Protein AF-A0A535LR82-F1 (afdb_monomer_lite)

Structure (mmCIF, N/CA/C/O backbone):
data_AF-A0A535LR82-F1
#
_entry.id   AF-A0A535LR82-F1
#
loop_
_atom_site.group_PDB
_atom_site.id
_atom_site.type_symbol
_atom_site.label_atom_id
_atom_site.label_alt_id
_atom_site.label_comp_id
_atom_site.label_asym_id
_atom_site.label_entity_id
_atom_site.label_seq_id
_atom_site.pdbx_PDB_ins_code
_atom_site.Cartn_x
_atom_site.Cartn_y
_atom_site.Cartn_z
_atom_site.occupancy
_atom_site.B_iso_or_equiv
_atom_site.auth_seq_id
_atom_site.auth_comp_id
_atom_site.auth_asym_id
_atom_site.auth_atom_id
_atom_site.pdbx_PDB_model_num
ATOM 1 N N . MET A 1 1 ? 48.770 -50.095 34.727 1.00 39.38 1 MET A N 1
ATOM 2 C CA . MET A 1 1 ? 49.354 -51.412 34.395 1.00 39.38 1 MET A CA 1
ATOM 3 C C . MET A 1 1 ? 48.788 -51.823 33.037 1.00 39.38 1 MET A C 1
ATOM 5 O O . MET A 1 1 ? 47.651 -52.249 32.987 1.00 39.38 1 MET A O 1
ATOM 9 N N . THR A 1 2 ? 49.323 -51.389 31.893 1.00 41.72 2 THR A N 1
ATOM 10 C CA . THR A 1 2 ? 50.518 -51.920 31.195 1.00 41.72 2 THR A CA 1
ATOM 11 C C . THR A 1 2 ? 50.613 -53.447 31.187 1.00 41.72 2 THR A C 1
ATOM 13 O O . THR A 1 2 ? 51.063 -54.013 32.176 1.00 41.72 2 THR A O 1
ATOM 16 N N . SER A 1 3 ? 50.258 -54.069 30.055 1.00 36.56 3 SER A N 1
ATOM 17 C CA . SER A 1 3 ? 50.891 -55.269 29.458 1.00 36.56 3 SER A CA 1
ATOM 18 C C . SER A 1 3 ? 50.207 -55.516 28.096 1.00 36.56 3 SER A C 1
ATOM 20 O O . SER A 1 3 ? 49.007 -55.753 28.079 1.00 36.56 3 SER A O 1
ATOM 22 N N . ARG A 1 4 ? 50.775 -55.170 26.926 1.00 44.19 4 ARG A N 1
ATOM 23 C CA . ARG A 1 4 ? 51.790 -55.884 26.102 1.00 44.19 4 ARG A CA 1
ATOM 24 C C . ARG A 1 4 ? 51.420 -57.378 25.905 1.00 44.19 4 ARG A C 1
ATOM 26 O O . ARG A 1 4 ? 51.110 -58.035 26.887 1.00 44.19 4 ARG A O 1
ATOM 33 N N . PHE A 1 5 ? 51.450 -57.981 24.708 1.00 38.16 5 PHE A N 1
ATOM 34 C CA . PHE A 1 5 ? 52.600 -58.058 23.795 1.00 38.16 5 PHE A CA 1
ATOM 35 C C . PHE A 1 5 ? 52.289 -58.910 22.526 1.00 38.16 5 PHE A C 1
ATOM 37 O O . PHE A 1 5 ? 51.466 -59.814 22.603 1.00 38.16 5 PHE A O 1
ATOM 44 N N . ILE A 1 6 ? 53.096 -58.690 21.468 1.00 43.31 6 ILE A N 1
ATOM 45 C CA . ILE A 1 6 ? 53.500 -59.612 20.368 1.00 43.31 6 ILE A CA 1
ATOM 46 C C . ILE A 1 6 ? 52.433 -59.844 19.277 1.00 43.31 6 ILE A C 1
ATOM 48 O O . ILE A 1 6 ? 51.323 -60.246 19.567 1.00 43.31 6 ILE A O 1
ATOM 52 N N . GLY A 1 7 ? 52.674 -59.648 17.982 1.00 31.48 7 GLY A N 1
ATOM 53 C CA . GLY A 1 7 ? 53.914 -59.509 17.219 1.00 31.48 7 GLY A CA 1
ATOM 54 C C . GLY A 1 7 ? 53.747 -60.306 15.921 1.00 31.48 7 GLY A C 1
ATOM 55 O O . GLY A 1 7 ? 53.428 -61.488 15.968 1.00 31.48 7 GLY A O 1
ATOM 56 N N . GLY A 1 8 ? 53.926 -59.658 14.772 1.00 35.44 8 GLY A N 1
ATOM 57 C CA . GLY A 1 8 ? 53.762 -60.282 13.459 1.00 35.44 8 GLY A CA 1
ATOM 58 C C . GLY A 1 8 ? 54.263 -59.362 12.355 1.00 35.44 8 GLY A C 1
ATOM 59 O O . GLY A 1 8 ? 53.481 -58.700 11.684 1.00 35.44 8 GLY A O 1
ATOM 60 N N . THR A 1 9 ? 55.585 -59.271 12.236 1.00 46.94 9 THR A N 1
ATOM 61 C CA . THR A 1 9 ? 56.302 -58.660 11.109 1.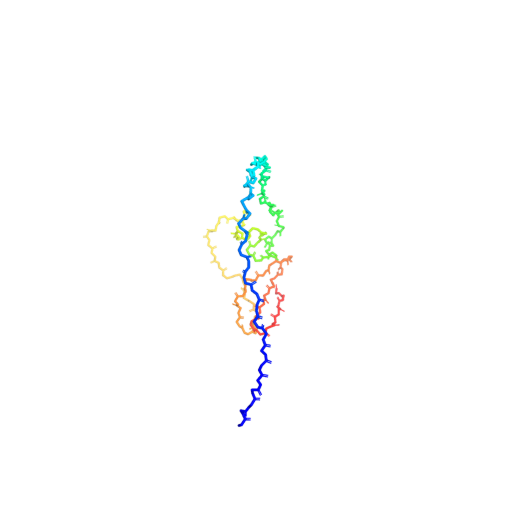00 46.94 9 THR A CA 1
ATOM 62 C C . THR A 1 9 ? 56.250 -59.594 9.898 1.00 46.94 9 THR A C 1
ATOM 64 O O . THR A 1 9 ? 56.229 -60.804 10.104 1.00 46.94 9 THR A O 1
ATOM 67 N N . LEU A 1 10 ? 56.310 -59.015 8.688 1.00 40.28 10 LEU A N 1
ATOM 68 C CA . LEU A 1 10 ? 56.802 -59.518 7.381 1.00 40.28 10 LEU A CA 1
ATOM 69 C C . LEU A 1 10 ? 55.827 -59.028 6.292 1.00 40.28 10 LEU A C 1
ATOM 71 O O . LEU A 1 10 ? 54.624 -59.134 6.465 1.00 40.28 10 LEU A O 1
ATOM 75 N N . LEU A 1 11 ? 56.204 -58.491 5.137 1.00 37.34 11 LEU A N 1
ATOM 76 C CA . LEU A 1 11 ? 57.478 -58.219 4.481 1.00 37.34 11 LEU A CA 1
ATOM 77 C C . LEU A 1 11 ? 57.094 -57.331 3.278 1.00 37.34 11 LEU A C 1
ATOM 79 O O . LEU A 1 11 ? 56.157 -57.665 2.553 1.00 37.34 11 LEU A O 1
ATOM 83 N N . SER A 1 12 ? 57.771 -56.203 3.069 1.00 47.66 12 SER A N 1
ATOM 84 C CA . SER A 1 12 ? 57.563 -55.370 1.880 1.00 47.66 12 SER A CA 1
ATOM 85 C C . SER A 1 12 ? 58.043 -56.098 0.625 1.00 47.66 12 SER A C 1
ATOM 87 O O . SER A 1 12 ? 59.195 -56.521 0.565 1.00 47.66 12 SER A O 1
ATOM 89 N N . VAL A 1 13 ? 57.202 -56.156 -0.408 1.00 43.97 13 VAL A N 1
ATOM 90 C CA . VAL A 1 13 ? 57.641 -56.335 -1.797 1.00 43.97 13 VAL A CA 1
ATOM 91 C C . VAL A 1 13 ? 57.126 -55.137 -2.581 1.00 43.97 13 VAL A C 1
ATOM 93 O O . VAL A 1 13 ? 55.933 -54.999 -2.835 1.00 43.97 13 VAL A O 1
ATOM 96 N N . ALA A 1 14 ? 58.049 -54.242 -2.922 1.00 49.84 14 ALA A N 1
ATOM 97 C CA . ALA A 1 14 ? 57.829 -53.235 -3.940 1.00 49.84 14 ALA A CA 1
ATOM 98 C C . ALA A 1 14 ? 57.846 -53.935 -5.304 1.00 49.84 14 ALA A C 1
ATOM 100 O O . ALA A 1 14 ? 58.854 -54.538 -5.671 1.00 49.84 14 ALA A O 1
ATOM 101 N N . LEU A 1 15 ? 56.748 -53.835 -6.054 1.00 45.50 15 LEU A N 1
ATOM 102 C CA . LEU A 1 15 ? 56.751 -54.094 -7.487 1.00 45.50 15 LEU A CA 1
ATOM 103 C C . LEU A 1 15 ? 56.154 -52.881 -8.197 1.00 45.50 15 LEU A C 1
ATOM 105 O O . LEU A 1 15 ? 54.964 -52.588 -8.117 1.00 45.50 15 LEU A O 1
ATOM 109 N N . CYS A 1 16 ? 57.046 -52.148 -8.847 1.00 34.06 16 CYS A N 1
ATOM 110 C CA . CYS A 1 16 ? 56.775 -51.071 -9.777 1.00 34.06 16 CYS A CA 1
ATOM 111 C C . CYS A 1 16 ? 55.997 -51.614 -10.982 1.00 34.06 16 CYS A C 1
ATOM 113 O O . CYS A 1 16 ? 56.549 -52.326 -11.816 1.00 34.06 16 CYS A O 1
ATOM 115 N N . VAL A 1 17 ? 54.720 -51.248 -11.092 1.00 46.94 17 VAL A N 1
ATOM 116 C CA . VAL A 1 17 ? 53.945 -51.458 -12.317 1.00 46.94 17 VAL A CA 1
ATOM 117 C C . VAL A 1 17 ? 53.726 -50.095 -12.961 1.00 46.94 17 VAL A C 1
A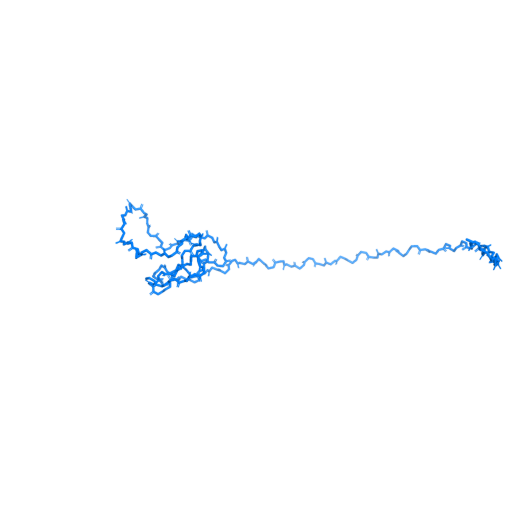TOM 119 O O . VAL A 1 17 ? 52.907 -49.296 -12.517 1.00 46.94 17 VAL A O 1
ATOM 122 N N . ALA A 1 18 ? 54.523 -49.813 -13.990 1.00 51.62 18 ALA A N 1
ATOM 123 C CA . ALA A 1 18 ? 54.257 -48.734 -14.923 1.00 51.62 18 ALA A CA 1
ATOM 124 C C . ALA A 1 18 ? 53.085 -49.163 -15.815 1.00 51.62 18 ALA A C 1
ATOM 126 O O . ALA A 1 18 ? 53.218 -50.097 -16.604 1.00 51.62 18 ALA A O 1
ATOM 127 N N . SER A 1 19 ? 51.942 -48.494 -15.698 1.00 48.38 19 SER A N 1
ATOM 128 C CA . SER A 1 19 ? 50.820 -48.667 -16.622 1.00 48.38 19 SER A CA 1
ATOM 129 C C . SER A 1 19 ? 50.337 -47.302 -17.097 1.00 48.38 19 SER A C 1
ATOM 131 O O . SER A 1 19 ? 50.081 -46.401 -16.301 1.00 48.38 19 SER A O 1
ATOM 133 N N . ALA A 1 20 ? 50.314 -47.172 -18.421 1.00 49.38 20 ALA A N 1
ATOM 134 C CA . ALA A 1 20 ? 50.171 -45.961 -19.210 1.00 49.38 20 ALA A CA 1
ATOM 135 C C . ALA A 1 20 ? 48.947 -45.103 -18.853 1.00 49.38 20 ALA A C 1
ATOM 137 O O . ALA A 1 20 ? 47.860 -45.612 -18.591 1.00 49.38 20 ALA A O 1
ATOM 138 N N . VAL A 1 21 ? 49.132 -43.785 -18.919 1.00 57.81 21 VAL A N 1
ATOM 139 C CA . VAL A 1 21 ? 48.055 -42.794 -18.847 1.00 57.81 21 VAL A CA 1
ATOM 140 C C . VAL A 1 21 ? 47.159 -42.973 -20.082 1.00 57.81 21 VAL A C 1
ATOM 142 O O . VAL A 1 21 ? 47.672 -42.842 -21.197 1.00 57.81 21 VAL A O 1
ATOM 145 N N . PRO A 1 22 ? 45.849 -43.251 -19.960 1.00 51.94 22 PRO A N 1
ATOM 146 C CA . PRO A 1 22 ? 44.962 -43.096 -21.100 1.00 51.94 22 PRO A CA 1
ATOM 147 C C . PRO A 1 22 ? 44.799 -41.595 -21.355 1.00 51.94 22 PRO A C 1
ATOM 149 O O . PRO A 1 22 ? 44.349 -40.849 -20.485 1.00 51.94 22 PRO A O 1
ATOM 152 N N . ALA A 1 23 ? 45.198 -41.141 -22.544 1.00 58.75 23 ALA A N 1
ATOM 153 C CA . ALA A 1 23 ? 44.861 -39.812 -23.031 1.00 58.75 23 ALA A CA 1
ATOM 154 C C . ALA A 1 23 ? 43.330 -39.710 -23.089 1.00 58.75 23 ALA A C 1
ATOM 156 O O . ALA A 1 23 ? 42.691 -40.335 -23.936 1.00 58.75 23 ALA A O 1
ATOM 157 N N . ALA A 1 24 ? 42.737 -38.981 -22.144 1.00 57.38 24 ALA A N 1
ATOM 158 C CA . ALA A 1 24 ? 41.312 -38.705 -22.151 1.00 57.38 24 ALA A CA 1
ATOM 159 C C . ALA A 1 24 ? 40.992 -37.896 -23.414 1.00 57.38 24 ALA A C 1
ATOM 161 O O . ALA A 1 24 ? 41.476 -36.779 -23.591 1.00 57.38 24 ALA A O 1
ATOM 162 N N . ALA A 1 25 ? 40.213 -38.491 -24.313 1.00 59.06 25 ALA A N 1
ATOM 163 C CA . ALA A 1 25 ? 39.682 -37.805 -25.475 1.00 59.06 25 ALA A CA 1
ATOM 164 C C . ALA A 1 25 ? 38.765 -36.668 -25.002 1.00 59.06 25 ALA A C 1
ATOM 166 O O . ALA A 1 25 ? 37.772 -36.905 -24.315 1.00 59.06 25 ALA A O 1
ATOM 167 N N . THR A 1 26 ? 39.095 -35.430 -25.360 1.00 52.16 26 THR A N 1
ATOM 168 C CA . THR A 1 26 ? 38.250 -34.266 -25.092 1.00 52.16 26 THR A CA 1
ATOM 169 C C . THR A 1 26 ? 37.025 -34.331 -26.002 1.00 52.16 26 THR A C 1
ATOM 171 O O . THR A 1 26 ? 37.070 -33.906 -27.155 1.00 52.16 26 THR A O 1
ATOM 174 N N . THR A 1 27 ? 35.915 -34.888 -25.521 1.00 57.25 27 THR A N 1
ATOM 175 C CA . THR A 1 27 ? 34.618 -34.731 -26.189 1.00 57.25 27 THR A CA 1
ATOM 176 C C . THR A 1 27 ? 34.185 -33.276 -26.079 1.00 57.25 27 THR A C 1
ATOM 178 O O . THR A 1 27 ? 33.878 -32.785 -24.994 1.00 57.25 27 THR A O 1
ATOM 181 N N . ILE A 1 28 ? 34.179 -32.582 -27.214 1.00 58.78 28 ILE A N 1
ATOM 182 C CA . ILE A 1 28 ? 33.652 -31.227 -27.354 1.00 58.78 28 ILE A CA 1
ATOM 183 C C . ILE A 1 28 ? 32.126 -31.337 -27.240 1.00 58.78 28 ILE A C 1
ATOM 185 O O . ILE A 1 28 ? 31.470 -31.818 -28.162 1.00 58.78 28 ILE A O 1
ATOM 189 N N . VAL A 1 29 ? 31.557 -30.963 -26.093 1.00 73.62 29 VAL A N 1
ATOM 190 C CA . VAL A 1 29 ? 30.099 -30.847 -25.948 1.00 73.62 29 VAL A CA 1
ATOM 191 C C . VAL A 1 29 ? 29.670 -29.614 -26.749 1.00 73.62 29 VAL A C 1
ATOM 193 O O . VAL A 1 29 ? 30.167 -28.523 -26.458 1.00 73.62 29 VAL A O 1
ATOM 196 N N . PRO A 1 30 ? 28.800 -29.734 -27.769 1.00 65.81 30 PRO A N 1
ATOM 197 C CA . PRO A 1 30 ? 28.280 -28.560 -28.454 1.00 65.81 30 PRO A CA 1
ATOM 198 C C . PRO A 1 30 ? 27.515 -27.696 -27.446 1.00 65.81 30 PRO A C 1
ATOM 200 O O . PRO A 1 30 ? 26.659 -28.193 -26.714 1.00 65.81 30 PRO A O 1
ATOM 203 N N . ALA A 1 31 ? 27.848 -26.405 -27.389 1.00 66.44 31 ALA A N 1
ATOM 204 C CA . ALA A 1 31 ? 27.151 -25.446 -26.545 1.00 66.44 31 ALA A CA 1
ATOM 205 C C . ALA A 1 31 ? 25.678 -25.383 -26.973 1.00 66.44 31 ALA A C 1
ATOM 207 O O . ALA A 1 31 ? 25.360 -24.952 -28.082 1.00 66.44 31 ALA A O 1
ATOM 208 N N . GLN A 1 32 ? 24.784 -25.854 -26.104 1.00 62.91 32 GLN A N 1
ATOM 209 C CA . GLN A 1 32 ? 23.349 -25.738 -26.315 1.00 62.91 32 GLN A CA 1
ATOM 210 C C . GLN A 1 32 ? 22.978 -24.247 -26.290 1.00 62.91 32 GLN A C 1
ATOM 212 O O . GLN A 1 32 ? 23.418 -23.544 -25.376 1.00 62.91 32 GLN A O 1
ATOM 217 N N . PRO A 1 33 ? 22.194 -23.741 -27.260 1.00 62.09 33 PRO A N 1
ATOM 218 C CA . PRO A 1 33 ? 21.721 -22.367 -27.214 1.00 62.09 33 PRO A CA 1
ATOM 219 C C . PRO A 1 33 ? 20.951 -22.162 -25.908 1.00 62.09 33 PRO A C 1
ATOM 221 O O . PRO A 1 33 ? 19.916 -22.789 -25.671 1.00 62.09 33 PRO A O 1
ATOM 224 N N . THR A 1 34 ? 21.476 -21.300 -25.040 1.00 64.56 34 THR A N 1
ATOM 225 C CA . THR A 1 34 ? 20.741 -20.795 -23.886 1.00 64.56 34 THR A CA 1
ATOM 226 C C . THR A 1 34 ? 19.569 -20.008 -24.445 1.00 64.56 34 THR A C 1
ATOM 228 O O . THR A 1 34 ? 19.757 -18.927 -25.005 1.00 64.56 34 THR A O 1
ATOM 231 N N . SER A 1 35 ? 18.365 -20.574 -24.354 1.00 67.38 35 SER A N 1
ATOM 232 C CA . SER A 1 35 ? 17.151 -19.805 -24.605 1.00 67.38 35 SER A CA 1
ATOM 233 C C . SER A 1 35 ? 17.182 -18.618 -23.651 1.00 67.38 35 SER A C 1
ATOM 235 O O . SER A 1 35 ? 17.313 -18.812 -22.441 1.00 67.38 35 SER A O 1
ATOM 237 N N . ALA A 1 36 ? 17.149 -17.401 -24.191 1.00 66.06 36 ALA A N 1
ATOM 238 C CA . ALA A 1 36 ? 16.994 -16.217 -23.367 1.00 66.06 36 ALA A CA 1
ATOM 239 C C . ALA A 1 36 ? 15.702 -16.402 -22.567 1.00 66.06 36 ALA A C 1
ATOM 241 O O . ALA A 1 36 ? 14.632 -16.576 -23.152 1.00 66.06 36 ALA A O 1
ATOM 242 N N . VAL A 1 37 ? 15.808 -16.415 -21.238 1.00 61.56 37 VAL A N 1
ATOM 243 C CA . VAL A 1 37 ? 14.635 -16.253 -20.385 1.00 61.56 37 VAL A CA 1
ATOM 244 C C . VAL A 1 37 ? 14.171 -14.830 -20.650 1.00 61.56 37 VAL A C 1
ATOM 246 O O . VAL A 1 37 ? 14.757 -13.876 -20.144 1.00 61.56 37 VAL A O 1
ATOM 249 N N . HIS A 1 38 ? 13.182 -14.677 -21.528 1.00 59.59 38 HIS A N 1
ATOM 250 C CA . HIS A 1 38 ? 12.414 -13.447 -21.550 1.00 59.59 38 HIS A CA 1
ATOM 251 C C . HIS A 1 38 ? 11.796 -13.321 -20.157 1.00 59.59 38 HIS A C 1
ATOM 253 O O . HIS A 1 38 ? 11.159 -14.283 -19.715 1.00 59.59 38 HIS A O 1
ATOM 259 N N . PRO A 1 39 ? 11.986 -12.194 -19.450 1.00 64.62 39 PRO A N 1
ATOM 260 C CA . PRO A 1 39 ? 11.122 -11.884 -18.329 1.00 64.62 39 PRO A CA 1
ATOM 261 C C . PRO A 1 39 ? 9.693 -12.040 -18.841 1.00 64.62 39 PRO A C 1
ATOM 263 O O . PRO A 1 39 ? 9.332 -11.432 -19.852 1.00 64.62 39 PRO A O 1
ATOM 266 N N . THR A 1 40 ? 8.917 -12.920 -18.213 1.00 70.12 40 THR A N 1
ATOM 267 C CA . THR A 1 40 ? 7.471 -12.912 -18.406 1.00 70.12 40 THR A CA 1
ATOM 268 C C . THR A 1 40 ? 7.027 -11.519 -17.996 1.00 70.12 40 THR A C 1
ATOM 270 O O . THR A 1 40 ? 7.088 -11.160 -16.823 1.00 70.12 40 THR A O 1
ATOM 273 N N . GLU A 1 41 ? 6.679 -10.699 -18.983 1.00 60.78 41 GLU A N 1
ATOM 274 C CA . GLU A 1 41 ? 6.098 -9.393 -18.730 1.00 60.78 41 GLU A CA 1
ATOM 275 C C . GLU A 1 41 ? 4.760 -9.643 -18.035 1.00 60.78 41 GLU A C 1
ATOM 277 O O . GLU A 1 41 ? 3.884 -10.326 -18.577 1.00 60.78 41 GLU A O 1
ATOM 282 N N . ALA A 1 42 ? 4.642 -9.174 -16.792 1.00 62.44 42 ALA A N 1
ATOM 283 C CA . ALA A 1 42 ? 3.426 -9.326 -16.015 1.00 62.44 42 ALA A CA 1
ATOM 284 C C . ALA A 1 42 ? 2.254 -8.717 -16.797 1.00 62.44 42 ALA A C 1
ATOM 286 O O . ALA A 1 42 ? 2.334 -7.581 -17.271 1.00 62.44 42 ALA A O 1
ATOM 287 N N . ALA A 1 43 ? 1.172 -9.485 -16.947 1.00 59.50 43 ALA A N 1
ATOM 288 C CA . ALA A 1 43 ? -0.033 -9.013 -17.616 1.00 59.50 43 ALA A CA 1
ATOM 289 C C . ALA A 1 43 ? -0.508 -7.690 -16.980 1.00 59.50 43 ALA A C 1
ATOM 291 O O . ALA A 1 43 ? -0.389 -7.530 -15.761 1.00 59.50 43 ALA A O 1
ATOM 292 N N . PRO A 1 44 ? -1.054 -6.742 -17.768 1.00 52.62 44 PRO A N 1
ATOM 293 C CA . PRO A 1 44 ? -1.529 -5.473 -17.236 1.00 52.62 44 PRO A CA 1
ATOM 294 C C . PRO A 1 44 ? -2.577 -5.728 -16.147 1.00 52.62 44 PRO A C 1
ATOM 296 O O . PRO A 1 44 ? -3.657 -6.263 -16.400 1.00 52.62 44 PRO A O 1
ATOM 299 N N . VAL A 1 45 ? -2.221 -5.370 -14.917 1.00 58.44 45 VAL A N 1
ATOM 300 C CA . VAL A 1 45 ? -3.064 -5.509 -13.733 1.00 58.44 45 VAL A CA 1
ATOM 301 C C . VAL A 1 45 ? -4.173 -4.464 -13.765 1.00 58.44 45 VAL A C 1
ATOM 303 O O . VAL A 1 45 ? -3.924 -3.268 -13.919 1.00 58.44 45 VAL A O 1
ATOM 306 N N . ALA A 1 46 ? -5.418 -4.914 -13.618 1.00 55.66 46 ALA A N 1
ATOM 307 C CA . ALA A 1 46 ? -6.564 -4.023 -13.520 1.00 55.66 46 ALA A CA 1
ATOM 308 C C . ALA A 1 46 ? -6.420 -3.092 -12.299 1.00 55.66 46 ALA A C 1
ATOM 310 O O . ALA A 1 46 ? -6.131 -3.549 -11.194 1.00 55.66 46 ALA A O 1
ATOM 311 N N . ASN A 1 47 ? -6.672 -1.795 -12.497 1.00 67.38 47 ASN A N 1
ATOM 312 C CA . ASN A 1 47 ? -6.924 -0.806 -11.441 1.00 67.38 47 ASN A CA 1
ATOM 313 C C . ASN A 1 47 ? -5.839 -0.666 -10.351 1.00 67.38 47 ASN A C 1
ATOM 315 O O . ASN A 1 47 ? -6.174 -0.505 -9.178 1.00 67.38 47 ASN A O 1
ATOM 319 N N . GLY A 1 48 ? -4.553 -0.706 -10.713 1.00 80.06 48 GLY A N 1
ATOM 320 C CA . GLY A 1 48 ? -3.469 -0.459 -9.751 1.00 80.06 48 GLY A CA 1
ATOM 321 C C . GLY A 1 48 ? -3.263 -1.586 -8.733 1.00 80.06 48 GLY A C 1
ATOM 322 O O . GLY A 1 48 ? -2.827 -1.328 -7.613 1.00 80.06 48 GLY A O 1
ATOM 323 N N . ALA A 1 49 ? -3.604 -2.831 -9.089 1.00 89.88 49 ALA A N 1
ATOM 324 C CA . ALA A 1 49 ? -3.294 -3.981 -8.245 1.00 89.88 49 ALA A CA 1
ATOM 325 C C . ALA A 1 49 ? -1.771 -4.195 -8.118 1.00 89.88 49 ALA A C 1
ATOM 327 O O . ALA A 1 49 ? -1.020 -4.041 -9.079 1.00 89.88 49 ALA A O 1
ATOM 328 N N . TRP A 1 50 ? -1.339 -4.587 -6.922 1.00 94.12 50 TRP A N 1
ATOM 329 C CA . TRP A 1 50 ? 0.047 -4.816 -6.525 1.00 94.12 50 TRP A CA 1
ATOM 330 C C . TRP A 1 50 ? 0.086 -6.055 -5.628 1.00 94.12 50 TRP A C 1
ATOM 332 O O . TRP A 1 50 ? 0.033 -5.970 -4.404 1.00 94.12 50 TRP A O 1
ATOM 342 N N . THR A 1 51 ? 0.033 -7.234 -6.246 1.00 94.25 51 THR A N 1
ATOM 343 C CA . THR A 1 51 ? -0.290 -8.494 -5.550 1.00 94.25 51 THR A CA 1
ATOM 344 C C . THR A 1 51 ? 0.924 -9.247 -5.020 1.00 94.25 51 THR A C 1
ATOM 346 O O . THR A 1 51 ? 0.769 -10.272 -4.362 1.00 94.25 51 THR A O 1
ATOM 349 N N . VAL A 1 52 ? 2.125 -8.772 -5.327 1.00 95.38 52 VAL A N 1
ATOM 350 C CA . VAL A 1 52 ? 3.395 -9.368 -4.915 1.00 95.38 52 VAL A CA 1
ATOM 351 C C . VAL A 1 52 ? 4.375 -8.254 -4.572 1.00 95.38 52 VAL A C 1
ATOM 353 O O . VAL A 1 52 ? 4.228 -7.131 -5.058 1.00 95.38 52 VAL A O 1
ATOM 356 N N . TYR A 1 53 ? 5.358 -8.576 -3.730 1.00 96.12 53 TYR A N 1
ATOM 357 C CA . TYR A 1 53 ? 6.479 -7.687 -3.446 1.00 96.12 53 TYR A CA 1
ATOM 358 C C . TYR A 1 53 ? 7.071 -7.163 -4.755 1.00 96.12 53 TYR A C 1
ATOM 360 O O . TYR A 1 53 ? 7.335 -7.952 -5.656 1.00 96.12 53 TYR A O 1
ATOM 368 N N . HIS A 1 54 ? 7.262 -5.851 -4.876 1.00 96.25 54 HIS A N 1
ATOM 369 C CA . HIS A 1 54 ? 7.781 -5.226 -6.095 1.00 96.25 54 HIS A CA 1
ATOM 370 C C . HIS A 1 54 ? 6.973 -5.536 -7.380 1.00 96.25 54 HIS A C 1
ATOM 372 O O . HIS A 1 54 ? 7.534 -5.557 -8.480 1.00 96.25 54 HIS A O 1
ATOM 378 N N . ARG A 1 55 ? 5.647 -5.689 -7.247 1.00 91.06 55 ARG A N 1
ATOM 379 C CA . ARG A 1 55 ? 4.616 -5.723 -8.308 1.00 91.06 55 ARG A CA 1
ATOM 380 C C . ARG A 1 55 ? 4.604 -6.932 -9.239 1.00 91.06 55 ARG A C 1
ATOM 382 O O . ARG A 1 55 ? 3.522 -7.394 -9.592 1.00 91.06 55 ARG A O 1
ATOM 389 N N . ASP A 1 56 ? 5.760 -7.397 -9.681 1.00 90.50 56 ASP A N 1
ATOM 390 C CA . ASP A 1 56 ? 5.909 -8.429 -10.704 1.00 90.50 56 ASP A CA 1
ATOM 391 C C . ASP A 1 56 ? 6.931 -9.493 -10.291 1.00 90.50 56 ASP A C 1
ATOM 393 O O . ASP A 1 56 ? 7.709 -9.299 -9.360 1.00 90.50 56 ASP A O 1
ATOM 397 N N . ASP A 1 57 ? 6.943 -10.620 -11.006 1.00 92.94 57 ASP A N 1
ATOM 398 C CA . ASP A 1 57 ? 7.844 -11.750 -10.734 1.00 92.94 57 ASP A CA 1
ATOM 399 C C . ASP A 1 57 ? 9.335 -11.385 -10.879 1.00 92.94 57 ASP A C 1
ATOM 401 O O . ASP A 1 57 ? 10.206 -12.061 -10.330 1.00 92.94 57 ASP A O 1
ATOM 405 N N . GLY A 1 58 ? 9.646 -10.322 -11.629 1.00 95.19 58 GLY A N 1
ATOM 406 C CA . GLY A 1 58 ? 10.989 -9.759 -11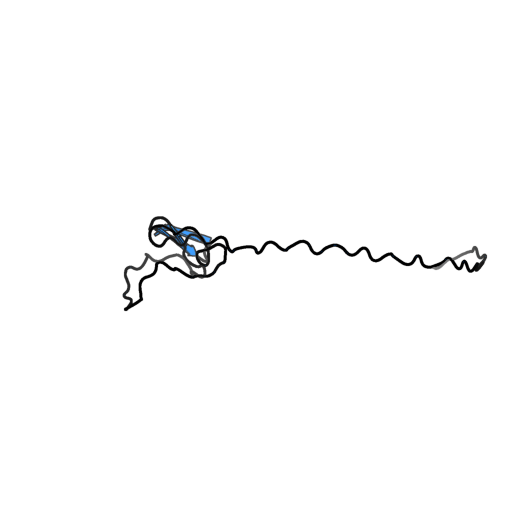.746 1.00 95.19 58 GLY A CA 1
ATOM 407 C C . GLY A 1 58 ? 11.359 -8.828 -10.592 1.00 95.19 58 GLY A C 1
ATOM 408 O O . GLY A 1 58 ? 12.503 -8.375 -10.525 1.00 95.19 58 GLY A O 1
ATOM 409 N N . HIS A 1 59 ? 10.417 -8.548 -9.690 1.00 94.94 59 HIS A N 1
ATOM 410 C CA . HIS A 1 59 ? 10.544 -7.612 -8.585 1.00 94.94 59 HIS A CA 1
ATOM 411 C C . HIS A 1 59 ? 11.061 -6.238 -9.042 1.00 94.94 59 HIS A C 1
ATOM 413 O O . HIS A 1 59 ? 11.902 -5.616 -8.382 1.00 94.94 59 HIS A O 1
ATOM 419 N N . THR A 1 60 ? 10.571 -5.740 -10.180 1.00 94.88 60 THR A N 1
ATOM 420 C CA . THR A 1 60 ? 11.083 -4.481 -10.739 1.00 94.88 60 THR A CA 1
ATOM 421 C C . THR A 1 60 ? 10.600 -3.245 -9.982 1.00 94.88 60 THR A C 1
ATOM 423 O O . THR A 1 60 ? 11.276 -2.216 -10.002 1.00 94.88 60 THR A O 1
ATOM 426 N N . GLY A 1 61 ? 9.441 -3.328 -9.318 1.00 92.62 61 GLY A N 1
ATOM 427 C CA . GLY A 1 61 ? 8.797 -2.185 -8.667 1.00 92.62 61 GLY A CA 1
ATOM 428 C C . GLY A 1 61 ? 8.295 -1.116 -9.647 1.00 92.62 61 GLY A C 1
ATOM 429 O O . GLY A 1 61 ? 8.004 0.005 -9.231 1.00 92.62 61 GLY A O 1
ATOM 430 N N . PHE A 1 62 ? 8.210 -1.422 -10.946 1.00 90.94 62 PHE A N 1
ATOM 431 C CA . PHE A 1 62 ? 7.823 -0.466 -11.980 1.00 90.94 62 PHE A CA 1
ATOM 432 C C . PHE A 1 62 ? 6.360 -0.632 -12.401 1.00 90.94 62 PHE A C 1
ATOM 434 O O . PHE A 1 62 ? 5.956 -1.693 -12.877 1.00 90.94 62 PHE A O 1
ATOM 441 N N . ASP A 1 63 ? 5.573 0.443 -12.299 1.00 88.38 63 ASP A N 1
ATOM 442 C CA . ASP A 1 63 ? 4.218 0.505 -12.850 1.00 88.38 63 ASP A CA 1
ATOM 443 C C . ASP A 1 63 ? 4.164 1.387 -14.102 1.00 88.38 63 ASP A C 1
ATOM 445 O O . ASP A 1 63 ? 4.190 2.615 -14.030 1.00 88.38 63 ASP A O 1
ATOM 449 N N . SER A 1 64 ? 4.046 0.747 -15.265 1.00 86.75 64 SER A N 1
ATOM 450 C CA . SER A 1 64 ? 3.939 1.420 -16.562 1.00 86.75 64 SER A CA 1
ATOM 451 C C . SER A 1 64 ? 2.606 2.142 -16.784 1.00 86.75 64 SER A C 1
ATOM 453 O O . SER A 1 64 ? 2.477 2.895 -17.748 1.00 86.75 64 SER A O 1
ATOM 455 N N . THR A 1 65 ? 1.612 1.914 -15.921 1.00 84.25 65 THR A N 1
ATOM 456 C CA . THR A 1 65 ? 0.272 2.509 -16.040 1.00 84.25 65 THR A CA 1
ATOM 457 C C . THR A 1 65 ? 0.115 3.802 -15.241 1.00 84.25 65 THR A C 1
ATOM 459 O O . THR A 1 65 ? -0.889 4.503 -15.393 1.00 84.25 65 THR A O 1
ATOM 462 N N . LEU A 1 66 ? 1.106 4.144 -14.411 1.00 83.69 66 LEU A N 1
ATOM 463 C CA . LEU A 1 66 ? 1.049 5.310 -13.541 1.00 83.69 66 LEU A CA 1
ATOM 464 C C . LEU A 1 66 ? 1.162 6.606 -14.373 1.00 83.69 66 LEU A C 1
ATOM 466 O O . LEU A 1 66 ? 2.120 6.765 -15.137 1.00 83.69 66 LEU A O 1
ATOM 470 N N . PRO A 1 67 ? 0.218 7.558 -14.252 1.00 86.00 67 PRO A N 1
ATOM 471 C CA . PRO A 1 67 ? 0.329 8.844 -14.931 1.00 86.00 67 PRO A CA 1
ATOM 472 C C . PRO A 1 67 ? 1.476 9.679 -14.344 1.00 86.00 67 PRO A C 1
ATOM 474 O O . PRO A 1 67 ? 1.942 9.439 -13.229 1.00 86.00 67 PRO A O 1
ATOM 477 N N . ALA A 1 68 ? 1.906 10.708 -15.079 1.00 91.38 68 ALA A N 1
ATOM 478 C CA . ALA A 1 68 ? 2.909 11.647 -14.584 1.00 91.38 68 ALA A CA 1
ATOM 479 C C . ALA A 1 68 ? 2.461 12.266 -13.248 1.00 91.38 68 ALA A C 1
ATOM 481 O O . ALA A 1 68 ? 1.388 12.866 -13.155 1.00 91.38 68 ALA A O 1
ATOM 482 N N . VAL A 1 69 ? 3.293 12.127 -12.215 1.00 90.75 69 VAL A N 1
ATOM 483 C CA . VAL A 1 69 ? 2.992 12.646 -10.878 1.00 90.75 69 VAL A CA 1
ATOM 484 C C . VAL A 1 69 ? 3.161 14.163 -10.879 1.00 90.75 69 VAL A C 1
ATOM 486 O O . VAL A 1 69 ? 4.270 14.675 -11.007 1.00 90.75 69 VAL A O 1
ATOM 489 N N . THR A 1 70 ? 2.058 14.891 -10.717 1.00 96.00 70 THR A N 1
ATOM 490 C CA . THR A 1 70 ? 2.056 16.363 -10.631 1.00 96.00 70 THR A CA 1
ATOM 491 C C . THR A 1 70 ? 2.017 16.881 -9.192 1.00 96.00 70 THR A C 1
ATOM 493 O O . THR A 1 70 ? 2.219 18.069 -8.958 1.00 96.00 70 THR A O 1
ATOM 496 N N . GLY A 1 71 ? 1.739 16.007 -8.225 1.00 95.19 71 GLY A N 1
ATOM 497 C CA . GLY A 1 71 ? 1.645 16.318 -6.801 1.00 95.19 71 GLY A CA 1
ATOM 498 C C . GLY A 1 71 ? 1.029 15.160 -6.016 1.00 95.19 71 GLY A C 1
ATOM 499 O O . GLY A 1 71 ? 0.526 14.207 -6.608 1.00 95.19 71 GLY A O 1
ATOM 500 N N . ALA A 1 72 ? 1.066 15.246 -4.686 1.00 92.50 72 ALA A N 1
ATOM 501 C CA . ALA A 1 72 ? 0.465 14.261 -3.792 1.00 92.50 72 ALA A CA 1
ATOM 502 C C . ALA A 1 72 ? -0.185 14.952 -2.588 1.00 92.50 72 ALA A C 1
ATOM 504 O O . ALA A 1 72 ? 0.371 15.891 -2.018 1.00 92.50 72 ALA A O 1
ATOM 505 N N . THR A 1 73 ? -1.351 14.457 -2.187 1.00 95.88 73 THR A N 1
ATOM 506 C CA . THR A 1 73 ? -2.042 14.826 -0.947 1.00 95.88 73 THR A CA 1
ATOM 507 C C . THR A 1 73 ? -2.496 13.554 -0.245 1.00 95.88 73 THR A C 1
ATOM 509 O O . THR A 1 73 ? -2.749 12.546 -0.903 1.00 95.88 73 THR A O 1
ATOM 512 N N . THR A 1 74 ? -2.638 13.584 1.079 1.00 96.12 74 THR A N 1
ATOM 513 C CA . THR A 1 74 ? -3.191 12.445 1.823 1.00 96.12 74 THR A CA 1
ATOM 514 C C . THR A 1 74 ? -4.617 12.154 1.353 1.00 96.12 74 THR A C 1
ATOM 516 O O . THR A 1 74 ? -5.486 13.013 1.472 1.00 96.12 74 THR A O 1
ATOM 519 N N . GLY A 1 75 ? -4.854 10.954 0.813 1.00 92.38 75 GLY A N 1
ATOM 520 C CA . GLY A 1 75 ? -6.192 10.513 0.404 1.00 92.38 75 GLY A CA 1
ATOM 521 C C . GLY A 1 75 ? -7.017 10.011 1.587 1.00 92.38 75 GLY A C 1
ATOM 522 O O . GLY A 1 75 ? -8.151 10.433 1.788 1.00 92.38 75 GLY A O 1
ATOM 523 N N . TRP A 1 76 ? -6.424 9.135 2.394 1.00 95.38 76 TRP A N 1
ATOM 524 C CA . TRP A 1 76 ? -7.013 8.581 3.609 1.00 95.38 76 TRP A CA 1
ATOM 525 C C . TRP A 1 76 ? -5.906 8.071 4.537 1.00 95.38 76 TRP A C 1
ATOM 527 O O . TRP A 1 76 ? -4.743 7.967 4.144 1.00 95.38 76 TRP A O 1
ATOM 537 N N . VAL A 1 77 ? -6.278 7.774 5.779 1.00 95.00 77 VAL A N 1
ATOM 538 C CA . VAL A 1 77 ? -5.411 7.139 6.776 1.00 95.00 77 VAL A CA 1
ATOM 539 C C . VAL A 1 77 ? -6.192 5.976 7.371 1.00 95.00 77 VAL A C 1
ATOM 541 O O . VAL A 1 77 ? -7.381 6.127 7.659 1.00 95.00 77 VAL A O 1
ATOM 544 N N . SER A 1 78 ? -5.557 4.812 7.510 1.00 93.50 78 SER A N 1
ATOM 545 C CA . SER A 1 78 ? -6.193 3.670 8.164 1.00 93.50 78 SER A CA 1
ATOM 546 C C . SER A 1 78 ? -6.515 3.994 9.623 1.00 93.50 78 SER A C 1
ATOM 548 O O . SER A 1 78 ? -5.923 4.885 10.236 1.00 93.50 78 SER A O 1
ATOM 550 N N . SER A 1 79 ? -7.391 3.199 10.236 1.00 92.50 79 SER A N 1
ATOM 551 C CA . SER A 1 79 ? -7.371 3.082 11.694 1.00 92.50 79 SER A CA 1
ATOM 552 C C . SER A 1 79 ? -5.989 2.621 12.178 1.00 92.50 79 SER A C 1
ATOM 554 O O . SER A 1 79 ? -5.209 2.050 11.411 1.00 92.50 79 SER A O 1
ATOM 556 N N . THR A 1 80 ? -5.692 2.834 13.460 1.00 94.81 80 THR A N 1
ATOM 557 C CA . THR A 1 80 ? -4.455 2.344 14.078 1.00 94.81 80 THR A CA 1
ATOM 558 C C . THR A 1 80 ? -4.324 0.832 13.895 1.00 94.81 80 THR A C 1
ATOM 560 O O . THR A 1 80 ? -5.217 0.078 14.283 1.00 94.81 80 THR A O 1
ATOM 563 N N . LEU A 1 81 ? -3.207 0.411 13.305 1.00 96.81 81 LEU A N 1
ATOM 564 C CA . LEU A 1 81 ? -2.807 -0.987 13.153 1.00 96.81 81 LEU A CA 1
ATOM 565 C C . LEU A 1 81 ? -1.899 -1.374 14.323 1.00 96.81 81 LEU A C 1
ATOM 567 O O . LEU A 1 81 ? -1.262 -0.510 14.933 1.00 96.81 81 LEU A O 1
ATOM 571 N N . ASP A 1 82 ? -1.877 -2.654 14.685 1.00 98.00 82 ASP A N 1
ATOM 572 C CA . ASP A 1 82 ? -1.106 -3.107 15.835 1.00 98.00 82 ASP A CA 1
ATOM 573 C C . ASP A 1 82 ? 0.380 -3.281 15.494 1.00 98.00 82 ASP A C 1
ATOM 575 O O . ASP A 1 82 ? 0.758 -3.976 14.565 1.00 98.00 82 ASP A O 1
ATOM 579 N N . GLY A 1 83 ? 1.267 -2.657 16.264 1.00 96.88 83 GLY A N 1
ATOM 580 C CA . GLY A 1 83 ? 2.702 -2.769 16.013 1.00 96.88 83 GLY A CA 1
ATOM 581 C C . GLY A 1 83 ? 3.166 -2.098 14.714 1.00 96.88 83 GLY A C 1
ATOM 582 O O . GLY A 1 83 ? 2.447 -1.357 14.047 1.00 96.88 83 GLY A O 1
ATOM 583 N N . ASN A 1 84 ? 4.437 -2.320 14.392 1.00 97.50 84 ASN A N 1
ATOM 584 C CA . ASN A 1 84 ? 5.083 -1.662 13.263 1.00 97.50 84 ASN A CA 1
ATOM 585 C C . ASN A 1 84 ? 4.810 -2.407 11.954 1.00 97.50 84 ASN A C 1
ATOM 587 O O . ASN A 1 84 ? 4.697 -3.634 11.935 1.00 97.50 84 ASN A O 1
ATOM 591 N N . ILE A 1 85 ? 4.802 -1.662 10.851 1.00 96.88 85 ILE A N 1
ATOM 592 C CA . ILE A 1 85 ? 4.728 -2.202 9.493 1.00 96.88 85 ILE A CA 1
ATOM 593 C C . ILE A 1 85 ? 6.096 -2.015 8.852 1.00 96.88 85 ILE A C 1
ATOM 595 O O . ILE A 1 85 ? 6.550 -0.890 8.660 1.00 96.88 85 ILE A O 1
ATOM 599 N N . PHE A 1 86 ? 6.750 -3.131 8.545 1.00 97.62 86 PHE A N 1
ATOM 600 C CA . PHE A 1 86 ? 8.007 -3.156 7.789 1.00 97.62 86 PHE A CA 1
ATOM 601 C C . PHE A 1 86 ? 7.857 -3.830 6.421 1.00 97.62 86 PHE A C 1
ATOM 603 O O . PHE A 1 86 ? 8.741 -3.699 5.581 1.00 97.62 86 PHE A O 1
ATOM 610 N N . ALA A 1 87 ? 6.758 -4.556 6.204 1.00 96.94 87 ALA A N 1
ATOM 611 C CA . ALA A 1 87 ? 6.443 -5.169 4.922 1.00 96.94 87 ALA A CA 1
ATOM 612 C C . ALA A 1 87 ? 5.827 -4.144 3.959 1.00 96.94 87 ALA A C 1
ATOM 614 O O . ALA A 1 87 ? 5.169 -3.196 4.388 1.00 96.94 87 ALA A O 1
ATOM 615 N N . GLU A 1 88 ? 6.002 -4.375 2.659 1.00 97.75 88 GLU A N 1
ATOM 616 C CA . GLU A 1 88 ? 5.263 -3.667 1.613 1.00 97.75 88 GLU A CA 1
ATOM 617 C C . GLU A 1 88 ? 3.781 -4.082 1.659 1.00 97.75 88 GLU A C 1
ATOM 619 O O . GLU A 1 88 ? 3.491 -5.280 1.574 1.00 97.75 88 GLU A O 1
ATOM 624 N N . PRO A 1 89 ? 2.834 -3.138 1.812 1.00 96.50 89 PRO A N 1
ATOM 625 C CA . PRO A 1 89 ? 1.419 -3.448 1.681 1.00 96.50 89 PRO A CA 1
ATOM 626 C C . PRO A 1 89 ? 1.081 -3.876 0.252 1.00 96.50 89 PRO A C 1
ATOM 628 O O . PRO A 1 89 ? 1.562 -3.282 -0.711 1.00 96.50 89 PRO A O 1
ATOM 631 N N . LEU A 1 90 ? 0.209 -4.871 0.120 1.00 97.12 90 LEU A N 1
ATOM 632 C CA . LEU A 1 90 ? -0.238 -5.381 -1.175 1.00 97.12 90 LEU A CA 1
ATOM 633 C C . LEU A 1 90 ? -1.636 -4.863 -1.498 1.00 97.12 90 LEU A C 1
ATOM 635 O O . LEU A 1 90 ? -2.450 -4.663 -0.601 1.00 97.12 90 LEU A O 1
ATOM 639 N N . VAL A 1 91 ? -1.935 -4.673 -2.779 1.00 95.38 91 VAL A N 1
ATOM 640 C CA . VAL A 1 91 ? -3.236 -4.170 -3.232 1.00 95.38 91 VAL A CA 1
ATOM 641 C C . VAL A 1 91 ? -3.881 -5.176 -4.168 1.00 95.38 91 VAL A C 1
ATOM 643 O O . VAL A 1 91 ? -3.306 -5.554 -5.187 1.00 95.38 91 VAL A O 1
ATOM 646 N N . TYR A 1 92 ? -5.107 -5.585 -3.858 1.00 93.31 92 TYR A N 1
ATOM 647 C CA . TYR A 1 92 ? -5.896 -6.428 -4.748 1.00 93.31 92 TYR A CA 1
ATOM 648 C C . TYR A 1 92 ? -7.368 -6.050 -4.676 1.00 93.31 92 TYR A C 1
ATOM 650 O O . TYR A 1 92 ? -7.933 -5.922 -3.594 1.00 93.31 92 TYR A O 1
ATOM 658 N N . ASN A 1 93 ? -7.993 -5.872 -5.842 1.00 91.19 93 ASN A N 1
ATOM 659 C CA . ASN A 1 93 ? -9.413 -5.532 -5.955 1.00 91.19 93 ASN A CA 1
ATOM 660 C C . ASN A 1 93 ? -9.825 -4.298 -5.117 1.00 91.19 93 ASN A C 1
ATOM 662 O O . ASN A 1 93 ? -10.902 -4.268 -4.527 1.00 91.19 93 ASN A O 1
ATOM 666 N N . GLY A 1 94 ? -8.940 -3.296 -5.040 1.00 90.06 94 GLY A N 1
ATOM 667 C CA . GLY A 1 94 ? -9.162 -2.060 -4.282 1.00 90.06 94 GLY A CA 1
ATOM 668 C C . GLY A 1 94 ? -8.987 -2.174 -2.764 1.00 90.06 94 GLY A C 1
ATOM 669 O O . GLY A 1 94 ? -9.226 -1.189 -2.077 1.00 90.06 94 GLY A O 1
ATOM 670 N N . ILE A 1 95 ? -8.569 -3.333 -2.251 1.00 94.31 95 ILE A N 1
ATOM 671 C CA . ILE A 1 95 ? -8.302 -3.568 -0.828 1.00 94.31 95 ILE A CA 1
ATOM 672 C C . ILE A 1 95 ? -6.797 -3.513 -0.585 1.00 94.31 95 ILE A C 1
ATOM 674 O O . ILE A 1 95 ? -6.026 -4.102 -1.351 1.00 94.31 95 ILE A O 1
ATOM 678 N N . VAL A 1 96 ? -6.390 -2.849 0.496 1.00 96.12 96 VAL A N 1
ATOM 679 C CA . VAL A 1 96 ? -5.003 -2.836 0.967 1.00 96.12 96 VAL A CA 1
ATOM 680 C C . VAL A 1 96 ? -4.808 -3.919 2.019 1.00 96.12 96 VAL A C 1
ATOM 682 O O . VAL A 1 96 ? -5.490 -3.949 3.042 1.00 96.12 96 VAL A O 1
ATOM 685 N N . TYR A 1 97 ? -3.834 -4.788 1.784 1.00 97.88 97 TYR A N 1
ATOM 686 C CA . TYR A 1 97 ? -3.423 -5.846 2.690 1.00 97.88 97 TYR A CA 1
ATOM 687 C C . TYR A 1 97 ? -2.114 -5.459 3.374 1.00 97.88 97 TYR A C 1
ATOM 689 O O . TYR A 1 97 ? -1.083 -5.324 2.716 1.00 97.88 97 TYR A O 1
ATOM 697 N N . ALA A 1 98 ? -2.146 -5.291 4.695 1.00 98.19 98 ALA A N 1
ATOM 698 C CA . ALA A 1 98 ? -0.990 -4.868 5.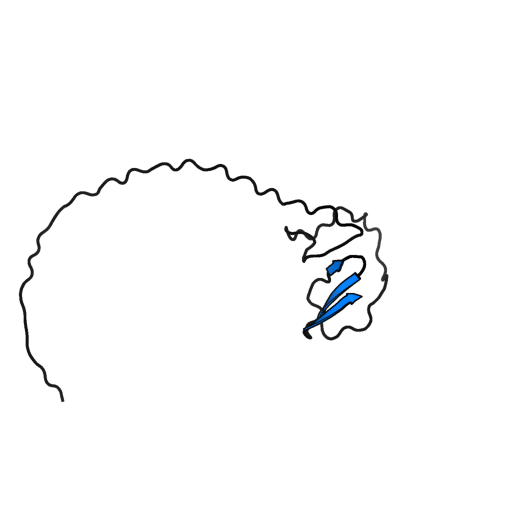485 1.00 98.19 98 ALA A CA 1
ATOM 699 C C . ALA A 1 98 ? -0.676 -5.883 6.587 1.00 98.19 98 ALA A C 1
ATOM 701 O O . ALA A 1 98 ? -1.554 -6.250 7.368 1.00 98.19 98 ALA A O 1
ATOM 702 N N . ALA A 1 99 ? 0.585 -6.313 6.662 1.00 98.31 99 ALA A N 1
ATOM 703 C CA . ALA A 1 99 ? 1.082 -7.198 7.710 1.00 98.31 99 ALA A CA 1
ATOM 704 C C . ALA A 1 99 ? 1.883 -6.412 8.754 1.00 98.31 99 ALA A C 1
ATOM 706 O O . ALA A 1 99 ? 2.679 -5.534 8.409 1.00 98.31 99 ALA A O 1
ATOM 707 N N . THR A 1 100 ? 1.700 -6.754 10.026 1.00 98.38 100 THR A N 1
ATOM 708 C CA . THR A 1 100 ? 2.362 -6.082 11.147 1.00 98.38 100 THR A CA 1
ATOM 709 C C . THR A 1 100 ? 3.356 -6.996 11.861 1.00 98.38 100 THR A C 1
ATOM 711 O O . THR A 1 100 ? 3.302 -8.224 11.760 1.00 98.38 100 THR A O 1
ATOM 714 N N . MET A 1 101 ? 4.274 -6.404 12.631 1.00 98.19 101 MET A N 1
ATOM 715 C CA . MET A 1 101 ? 5.226 -7.152 13.467 1.00 98.19 101 MET A CA 1
ATOM 716 C C . MET A 1 101 ? 4.581 -7.938 14.616 1.00 98.19 101 MET A C 1
ATOM 718 O O . MET A 1 101 ? 5.266 -8.732 15.253 1.00 98.19 101 MET A O 1
ATOM 722 N N . ASN A 1 102 ? 3.287 -7.745 14.870 1.00 98.38 102 ASN A N 1
ATOM 723 C CA . ASN A 1 102 ? 2.531 -8.504 15.865 1.00 98.38 102 ASN A CA 1
ATOM 724 C C . ASN A 1 102 ? 1.917 -9.793 15.295 1.00 98.38 102 ASN A C 1
ATOM 726 O O . ASN A 1 102 ? 1.071 -10.405 15.942 1.00 98.38 102 ASN A O 1
ATOM 730 N N . ASN A 1 103 ? 2.334 -10.209 14.095 1.00 98.06 103 ASN A N 1
ATOM 731 C CA . ASN A 1 103 ? 1.792 -11.369 13.387 1.00 98.06 103 ASN A CA 1
ATOM 732 C C . ASN A 1 103 ? 0.314 -11.214 12.974 1.00 98.06 103 ASN A C 1
ATOM 734 O O . ASN A 1 103 ? -0.375 -12.216 12.778 1.00 98.06 103 ASN A O 1
ATOM 738 N N . SER A 1 104 ? -0.151 -9.978 12.782 1.00 98.31 104 SER A N 1
ATOM 739 C CA . SER A 1 104 ? -1.494 -9.663 12.282 1.00 98.31 104 SER A CA 1
ATOM 740 C C . SER A 1 104 ? -1.462 -9.284 10.796 1.00 98.31 104 SER A C 1
ATOM 742 O O . SER A 1 104 ? -0.485 -8.707 10.311 1.00 98.31 104 SER A O 1
ATOM 744 N N . VAL A 1 105 ? -2.548 -9.582 10.073 1.00 98.06 105 VAL A N 1
ATOM 745 C CA . VAL A 1 105 ? -2.788 -9.118 8.695 1.00 98.06 105 VAL A CA 1
ATOM 746 C C . VAL A 1 105 ? -4.140 -8.419 8.636 1.00 98.06 105 VAL A C 1
ATOM 748 O O . VAL A 1 105 ? -5.147 -8.964 9.087 1.00 98.06 105 VAL A O 1
ATOM 751 N N . TYR A 1 106 ? -4.156 -7.225 8.055 1.00 98.12 106 TYR A N 1
ATOM 752 C CA . TYR A 1 106 ? -5.340 -6.388 7.901 1.00 98.12 106 TYR A CA 1
ATOM 753 C C . TYR A 1 106 ? -5.728 -6.264 6.434 1.00 98.12 106 TYR A C 1
ATOM 755 O O . TYR A 1 106 ? -4.853 -6.225 5.575 1.00 98.12 106 TYR A O 1
ATOM 763 N N . ALA A 1 107 ? -7.032 -6.164 6.182 1.00 97.31 107 ALA A N 1
ATOM 764 C CA . ALA A 1 107 ? -7.629 -5.784 4.908 1.00 97.31 107 ALA A CA 1
ATOM 765 C C . ALA A 1 107 ? -8.381 -4.464 5.124 1.00 97.31 107 ALA A C 1
ATOM 767 O O . ALA A 1 107 ? -9.227 -4.395 6.020 1.00 97.31 107 ALA A O 1
ATOM 768 N N . ILE A 1 108 ? -8.025 -3.430 4.361 1.00 95.12 108 ILE A N 1
ATOM 769 C CA . ILE A 1 108 ? -8.452 -2.035 4.558 1.00 95.12 108 ILE A CA 1
ATOM 770 C C . ILE A 1 108 ? -9.037 -1.489 3.261 1.00 95.12 108 ILE A C 1
ATOM 772 O O . ILE A 1 108 ? -8.437 -1.767 2.195 1.00 95.12 108 ILE A O 1
#

Secondary structure (DSSP, 8-state):
-------------------PPP------------------PPP--GGG-B-STTSSTT-----TTPPP---------PPPPSS---SPPEEETTEEEEE-TTS-EEE-

Foldseek 3Di:
DDDDDDDDDDDDDDDDDDDDDPPPDPDDDPDDPDDPPDQPPPDQDPPPFQADQCRGPVSVVDDPPDPDDPDDDDPDDDDDDPADFPDDWGDDPRWTWTAHPVRDIDTD

pLDDT: mean 76.42, std 21.6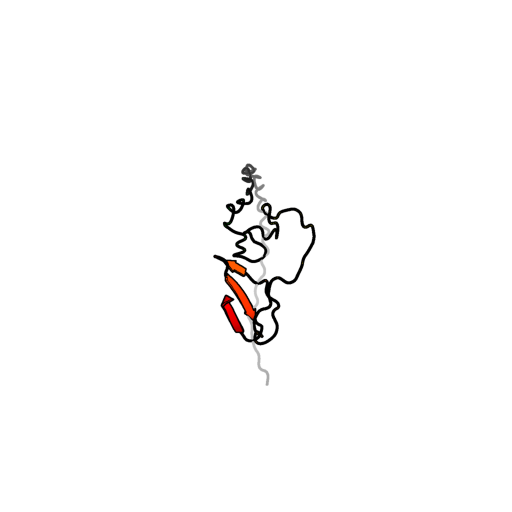7, range [31.48, 98.38]

Sequence (108 aa):
MTSRFIGGTLLSVALCVASAVPAAATTIVPAQPTSAVHPTEAAPVANGAWTVYHRDDGHTGFDSTLPAVTGATTGWVSSTLDGNIFAEPLVYNGIVYAATMNNSVYAI

Radius 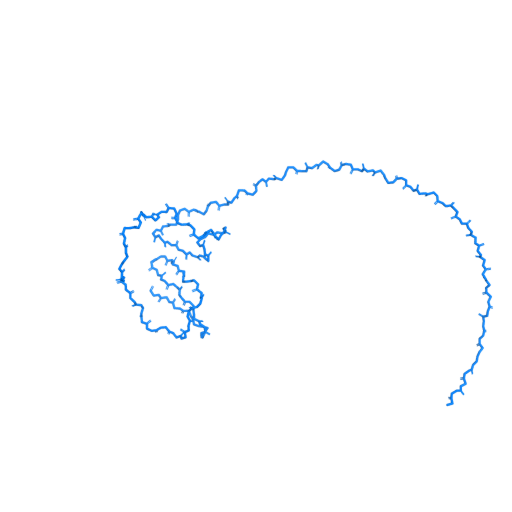of gyration: 34.54 Å; chains: 1; bounding box: 67×77×63 Å